Protein AF-A0A2E3NG26-F1 (afdb_monomer_lite)

Foldseek 3Di:
DDDDDDDDDPDDDDDDDDDDPPDDDDDCVVPPDDDDDDPVVQLVVLVVVDPDPVSSCVVSVCCPVVVVDDDDDPPPPPPDD

Secondary structure (DSSP, 8-state):
--PPPP---------------------GGG-TT-PPPPHHHHHHHHHTT-SSHHHHHHHHHHHHHTTSS-PPP---TT---

Structure (mmCIF, N/CA/C/O backbone):
data_AF-A0A2E3NG26-F1
#
_entry.id   AF-A0A2E3NG26-F1
#
loop_
_atom_site.group_PDB
_atom_site.id
_atom_site.type_symbol
_atom_site.label_atom_id
_atom_site.label_alt_id
_atom_site.label_comp_id
_atom_site.label_asym_id
_atom_site.label_entity_id
_atom_site.label_seq_id
_atom_site.pdbx_PDB_ins_code
_atom_site.Cartn_x
_atom_site.Cartn_y
_atom_site.Cartn_z
_atom_site.occupancy
_atom_site.B_iso_or_equiv
_atom_site.auth_seq_id
_atom_site.auth_comp_id
_atom_site.auth_asym_id
_atom_site.auth_atom_id
_atom_site.pdbx_PDB_model_num
ATOM 1 N N . MET A 1 1 ? -23.960 -59.922 -46.064 1.00 47.94 1 MET A N 1
ATOM 2 C CA . MET A 1 1 ? -24.884 -59.721 -44.931 1.00 47.94 1 MET A CA 1
ATOM 3 C C . MET A 1 1 ? -24.031 -59.452 -43.710 1.00 47.94 1 MET A C 1
ATOM 5 O O . MET A 1 1 ? -23.224 -60.303 -43.370 1.00 47.94 1 MET A O 1
ATOM 9 N N . MET A 1 2 ? -24.109 -58.244 -43.157 1.00 49.72 2 MET A N 1
ATOM 10 C CA . MET A 1 2 ? -23.466 -57.872 -41.896 1.00 49.72 2 MET A CA 1
ATOM 11 C C . MET A 1 2 ? -24.537 -57.151 -41.082 1.00 49.72 2 MET A C 1
ATOM 13 O O . MET A 1 2 ? -24.955 -56.053 -41.448 1.00 49.72 2 MET A O 1
ATOM 17 N N . ASP A 1 3 ? -25.041 -57.834 -40.062 1.00 44.22 3 ASP A N 1
ATOM 18 C CA . ASP A 1 3 ? -26.061 -57.345 -39.144 1.00 44.22 3 ASP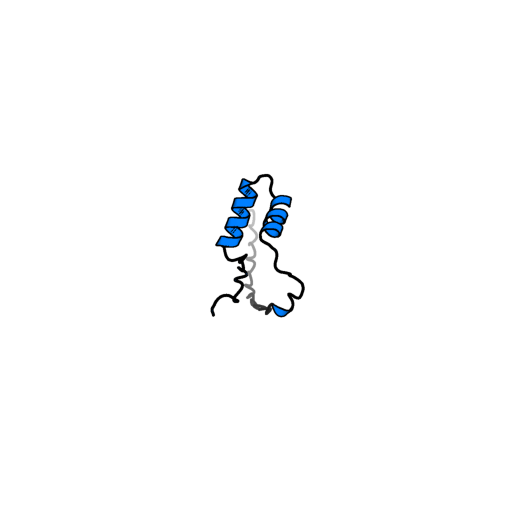 A CA 1
ATOM 19 C C . ASP A 1 3 ? -25.482 -56.236 -38.253 1.00 44.22 3 ASP A C 1
ATOM 21 O O . ASP A 1 3 ? -24.509 -56.441 -37.526 1.00 44.22 3 ASP A O 1
ATOM 25 N N . LEU A 1 4 ? -26.074 -55.040 -38.317 1.00 55.12 4 LEU A N 1
ATOM 26 C CA . LEU A 1 4 ? -25.802 -53.974 -37.356 1.00 55.12 4 LEU A CA 1
ATOM 27 C C . LEU A 1 4 ? -26.533 -54.289 -36.046 1.00 55.12 4 LEU A C 1
ATOM 29 O O . LEU A 1 4 ? -27.762 -54.337 -36.004 1.00 55.12 4 LEU A O 1
ATOM 33 N N . HIS A 1 5 ? -25.774 -54.467 -34.966 1.00 58.81 5 HIS A N 1
ATOM 34 C CA . HIS A 1 5 ? -26.322 -54.541 -33.614 1.00 58.81 5 HIS A CA 1
ATOM 35 C C . HIS A 1 5 ? -27.023 -53.219 -33.247 1.00 58.81 5 HIS A C 1
ATOM 37 O O . HIS A 1 5 ? -26.480 -52.146 -33.526 1.00 58.81 5 HIS A O 1
ATOM 43 N N . PRO A 1 6 ? -28.196 -53.251 -32.588 1.00 53.38 6 PRO A N 1
ATOM 44 C CA . PRO A 1 6 ? -28.849 -52.035 -32.128 1.00 53.38 6 PRO A CA 1
ATOM 45 C C . PRO A 1 6 ? -28.043 -51.415 -30.978 1.00 53.38 6 PRO A C 1
ATOM 47 O O . PRO A 1 6 ? -27.860 -52.028 -29.927 1.00 53.38 6 PRO A O 1
ATOM 50 N N . THR A 1 7 ? -27.557 -50.185 -31.171 1.00 59.16 7 THR A N 1
ATOM 51 C CA . THR A 1 7 ? -26.968 -49.364 -30.107 1.00 59.16 7 THR A CA 1
ATOM 52 C C . THR A 1 7 ? -28.027 -49.105 -29.038 1.00 59.16 7 THR A C 1
ATOM 54 O O . THR A 1 7 ? -28.949 -48.312 -29.229 1.00 59.16 7 THR A O 1
ATOM 57 N N . THR A 1 8 ? -27.903 -49.797 -27.906 1.00 61.06 8 THR A N 1
ATOM 58 C CA . THR A 1 8 ? -28.712 -49.576 -26.706 1.00 61.06 8 THR A CA 1
ATOM 59 C C . THR A 1 8 ? -28.582 -48.118 -26.271 1.00 61.06 8 THR A C 1
ATOM 61 O O . THR A 1 8 ? -27.504 -47.654 -25.901 1.00 61.06 8 THR A O 1
ATOM 64 N N . ARG A 1 9 ? -29.690 -47.377 -26.335 1.00 57.56 9 ARG A N 1
ATOM 65 C CA . ARG A 1 9 ? -29.779 -45.983 -25.897 1.00 57.56 9 ARG A CA 1
ATOM 66 C C . ARG A 1 9 ? -29.672 -45.956 -24.371 1.00 57.56 9 ARG A C 1
ATOM 68 O O . ARG A 1 9 ? -30.615 -46.344 -23.686 1.00 57.56 9 ARG A O 1
ATOM 75 N N . ALA A 1 10 ? -28.528 -45.531 -23.837 1.00 66.00 10 ALA A N 1
ATOM 76 C CA . ALA A 1 10 ? -28.388 -45.276 -22.409 1.00 66.00 10 ALA A CA 1
ATOM 77 C C . ALA A 1 10 ? -29.393 -44.183 -22.013 1.00 66.00 10 ALA A C 1
ATOM 79 O O . ALA A 1 10 ? -29.337 -43.058 -22.512 1.00 66.00 10 ALA A O 1
ATOM 80 N N . SER A 1 11 ? -30.362 -44.533 -21.167 1.00 63.47 11 SER A N 1
ATOM 81 C CA . SER A 1 11 ? -31.285 -43.563 -20.587 1.00 63.47 11 SER A CA 1
ATOM 82 C C . SER A 1 11 ? -30.504 -42.749 -19.563 1.00 63.47 11 SER A C 1
ATOM 84 O O . SER A 1 11 ? -30.202 -43.245 -18.482 1.00 63.47 11 SER A O 1
ATOM 86 N N . ALA A 1 12 ? -30.127 -41.523 -19.922 1.00 69.62 12 ALA A N 1
ATOM 87 C CA . ALA A 1 12 ? -29.512 -40.592 -18.989 1.00 69.62 12 ALA A CA 1
ATOM 88 C C . ALA A 1 12 ? -30.557 -40.187 -17.940 1.00 69.62 12 ALA A C 1
ATOM 90 O O . ALA A 1 12 ? -31.512 -39.470 -18.239 1.00 69.62 12 ALA A O 1
ATOM 91 N N . THR A 1 13 ? -30.408 -40.684 -16.718 1.00 68.62 13 THR A N 1
ATOM 92 C CA . THR A 1 13 ? -31.183 -40.227 -15.566 1.00 68.62 13 THR A CA 1
ATOM 93 C C . THR A 1 13 ? -30.633 -38.874 -15.124 1.00 68.62 13 THR A C 1
ATOM 95 O O . THR A 1 13 ? -29.476 -38.765 -14.723 1.00 68.62 13 THR A O 1
ATOM 98 N N . VAL A 1 14 ? -31.453 -37.826 -15.223 1.00 74.69 14 VAL A N 1
ATOM 99 C CA . VAL A 1 14 ? -31.121 -36.492 -14.708 1.00 74.69 14 VAL A CA 1
ATOM 100 C C . VAL A 1 14 ? -31.268 -36.532 -13.190 1.00 74.69 14 VAL A C 1
ATOM 102 O O . VAL A 1 14 ? -32.380 -36.662 -12.681 1.00 74.69 14 VAL A O 1
ATOM 105 N N . ILE A 1 15 ? -30.150 -36.460 -12.470 1.00 76.75 15 ILE A N 1
ATOM 106 C CA . ILE A 1 15 ? -30.144 -36.370 -11.007 1.00 76.75 15 ILE A CA 1
ATO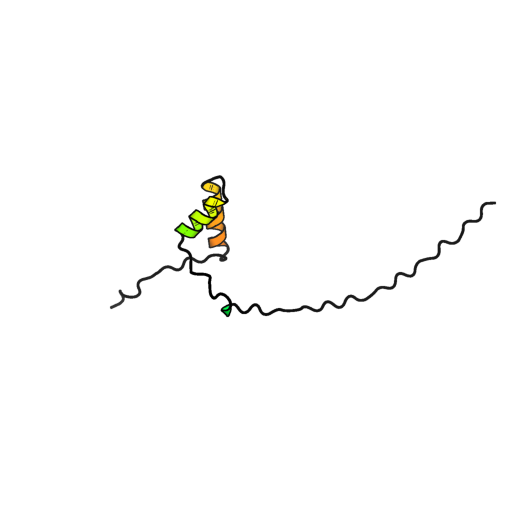M 107 C C . ILE A 1 15 ? -30.253 -34.883 -10.637 1.00 76.75 15 ILE A C 1
ATOM 109 O O . ILE A 1 15 ? -29.385 -34.108 -11.046 1.00 76.75 15 ILE A O 1
ATOM 113 N N . PRO A 1 16 ? -31.294 -34.451 -9.904 1.00 71.44 16 PRO A N 1
ATOM 114 C CA . PRO A 1 16 ? -31.385 -33.074 -9.438 1.00 71.44 16 PRO A CA 1
ATOM 115 C C . PRO A 1 16 ? -30.289 -32.804 -8.399 1.00 71.44 16 PRO A C 1
ATOM 117 O O . PRO A 1 16 ? -30.161 -33.528 -7.415 1.00 71.44 16 PRO A O 1
ATOM 120 N N . ILE A 1 17 ? -29.488 -31.765 -8.634 1.00 77.12 17 ILE A N 1
ATOM 121 C CA . ILE A 1 17 ? -28.470 -31.295 -7.690 1.00 77.12 17 ILE A CA 1
ATOM 122 C C . ILE A 1 17 ? -29.119 -30.232 -6.804 1.00 77.12 17 ILE A C 1
ATOM 124 O O . ILE A 1 17 ? -29.382 -29.111 -7.248 1.00 77.12 17 ILE A O 1
ATOM 128 N N . GLU A 1 18 ? -29.379 -30.583 -5.549 1.00 78.12 18 GLU A N 1
ATOM 129 C CA . GLU A 1 18 ? -29.790 -29.623 -4.528 1.00 78.12 18 GLU A CA 1
ATOM 130 C C . GLU A 1 18 ? -28.567 -28.818 -4.077 1.00 78.12 18 GLU A C 1
ATOM 132 O O . GLU A 1 18 ? -27.610 -29.358 -3.523 1.00 78.12 18 GLU A O 1
ATOM 137 N N . HIS A 1 19 ? -28.580 -27.512 -4.338 1.00 63.91 19 HIS A N 1
ATOM 138 C CA . HIS A 1 19 ? -27.521 -26.610 -3.901 1.00 63.91 19 HIS A CA 1
ATOM 139 C C . HIS A 1 19 ? -27.873 -26.087 -2.507 1.00 63.91 19 HIS A C 1
ATOM 141 O O . HIS A 1 19 ? -28.730 -25.216 -2.364 1.00 63.91 19 HIS A O 1
ATOM 147 N N . GLN A 1 20 ? -27.221 -26.614 -1.472 1.00 71.12 20 GLN A N 1
ATOM 148 C CA . GLN A 1 20 ? -27.286 -26.027 -0.135 1.00 71.12 20 GLN A CA 1
ATOM 149 C C . GLN A 1 20 ? -26.286 -24.870 -0.059 1.00 71.12 20 GLN A C 1
ATOM 151 O O . GLN A 1 20 ? -25.074 -25.074 -0.018 1.00 71.12 20 GLN A O 1
ATOM 156 N N . LEU A 1 21 ? -26.800 -23.640 -0.062 1.00 69.44 21 LEU A N 1
ATOM 157 C CA . LEU A 1 21 ? -26.024 -22.442 0.250 1.00 69.44 21 LEU A CA 1
ATOM 158 C C . LEU A 1 21 ? -25.687 -22.472 1.746 1.00 69.44 21 LEU A C 1
ATOM 160 O O . LEU A 1 21 ? -26.459 -22.004 2.579 1.00 69.44 21 LEU A O 1
ATOM 164 N N . ALA A 1 22 ? -24.545 -23.060 2.093 1.00 70.75 22 ALA A N 1
ATOM 165 C CA . ALA A 1 22 ? -23.999 -22.967 3.440 1.00 70.75 22 ALA A CA 1
ATOM 166 C C . ALA A 1 22 ? -23.443 -21.550 3.652 1.00 70.75 22 ALA A C 1
ATOM 168 O O . ALA A 1 22 ? -22.260 -21.289 3.427 1.00 70.75 22 ALA A O 1
ATOM 169 N N . VAL A 1 23 ? -24.316 -20.618 4.040 1.00 70.25 23 VAL A N 1
ATOM 170 C CA . VAL A 1 23 ? -23.921 -19.266 4.446 1.00 70.25 23 VAL A CA 1
ATOM 171 C C . VAL A 1 23 ? -23.233 -19.382 5.802 1.00 70.25 23 VAL A C 1
ATOM 173 O O . VAL A 1 23 ? -23.888 -19.558 6.823 1.00 70.25 23 VAL A O 1
ATOM 176 N N . HIS A 1 24 ? -21.904 -19.342 5.802 1.00 66.44 24 HIS A N 1
ATOM 177 C CA . HIS A 1 24 ? -21.136 -19.200 7.030 1.00 66.44 24 HIS A CA 1
ATOM 178 C C . HIS A 1 24 ? -21.038 -17.708 7.340 1.00 66.44 24 HIS A C 1
ATOM 180 O O . HIS A 1 24 ? -20.449 -16.953 6.566 1.00 66.44 24 HIS A O 1
ATOM 186 N N . GLU A 1 25 ? -21.639 -17.279 8.448 1.00 67.19 25 GLU A N 1
ATOM 187 C CA . GLU A 1 25 ? -21.404 -15.944 8.989 1.00 67.19 25 GLU A CA 1
ATOM 188 C C . GLU A 1 25 ? -19.953 -15.890 9.473 1.00 67.19 25 GLU A C 1
ATOM 190 O O . GLU A 1 25 ? -19.560 -16.602 10.396 1.00 67.19 25 GLU A O 1
ATOM 195 N N . ILE A 1 26 ? -19.126 -15.103 8.786 1.00 67.38 26 ILE A N 1
ATOM 196 C CA . ILE A 1 26 ? -17.764 -14.825 9.235 1.00 67.38 26 ILE A CA 1
ATOM 197 C C . ILE A 1 26 ? -17.908 -13.811 10.363 1.00 67.38 26 ILE A C 1
ATOM 199 O O . ILE A 1 26 ? -18.315 -12.680 10.110 1.00 67.38 26 ILE A O 1
ATOM 203 N N . ASP A 1 27 ? -17.613 -14.225 11.591 1.00 61.91 27 ASP A N 1
ATOM 204 C CA . ASP A 1 27 ? -17.595 -13.332 12.744 1.00 61.91 27 ASP A CA 1
ATOM 205 C C . ASP A 1 27 ? -16.343 -12.432 12.663 1.00 61.91 27 ASP A C 1
ATOM 207 O O . ASP A 1 27 ? -15.224 -12.925 12.840 1.00 61.91 27 ASP A O 1
ATOM 211 N N . PRO A 1 28 ? -16.477 -11.120 12.381 1.00 57.47 28 PRO A N 1
ATOM 212 C CA . PRO A 1 28 ? -15.331 -10.217 12.297 1.00 57.47 28 PRO A CA 1
ATOM 213 C C . PRO A 1 28 ? -14.711 -9.938 13.674 1.00 57.47 28 PRO A C 1
ATOM 215 O O . PRO A 1 28 ? -13.648 -9.332 13.748 1.00 57.47 28 PRO A O 1
ATOM 218 N N . SER A 1 29 ? -15.344 -10.366 14.775 1.00 57.00 29 SER A N 1
ATOM 219 C CA . SER A 1 29 ? -14.786 -10.208 16.123 1.00 57.00 29 SER A CA 1
ATOM 220 C C . SER A 1 29 ? -13.660 -11.198 16.442 1.00 57.00 29 SER A C 1
ATOM 222 O O . SER A 1 29 ? -12.933 -11.000 17.414 1.00 57.00 29 SER A O 1
ATOM 224 N N . MET A 1 30 ? -13.457 -12.219 15.596 1.00 51.78 30 MET A N 1
ATOM 225 C CA . MET A 1 30 ? -12.274 -13.087 15.632 1.00 51.78 30 MET A CA 1
ATOM 226 C C . MET A 1 30 ? -11.034 -12.461 14.975 1.00 51.78 30 MET A C 1
ATOM 228 O O . MET A 1 30 ? -10.000 -13.119 14.883 1.00 51.78 30 MET A O 1
ATOM 232 N N . ASP A 1 31 ? -11.093 -11.192 14.570 1.00 56.72 31 ASP A N 1
ATOM 233 C CA . ASP A 1 31 ? -9.937 -10.434 14.088 1.00 56.72 31 ASP A CA 1
ATOM 234 C C . ASP A 1 31 ? -9.104 -9.857 15.252 1.00 56.72 31 ASP A C 1
ATOM 236 O O . ASP A 1 31 ? -8.829 -8.664 15.355 1.00 56.72 31 ASP A O 1
ATOM 240 N N . ALA A 1 32 ? -8.741 -10.712 16.209 1.00 51.66 32 ALA A N 1
ATOM 241 C CA . ALA A 1 32 ? -8.030 -10.327 17.428 1.00 51.66 32 ALA A CA 1
ATOM 242 C C . ALA A 1 32 ? -6.511 -10.124 17.219 1.00 51.66 32 ALA A C 1
ATOM 244 O O . ALA A 1 32 ? -5.735 -10.312 18.156 1.00 51.66 32 ALA A O 1
ATOM 245 N N . GLY A 1 33 ? -6.066 -9.780 16.004 1.00 56.66 33 GLY A N 1
ATOM 246 C CA . GLY A 1 33 ? -4.635 -9.731 15.678 1.00 56.66 33 GLY A CA 1
ATOM 247 C C . GLY A 1 33 ? -4.208 -8.846 14.508 1.00 56.66 33 GLY A C 1
ATOM 248 O O . GLY A 1 33 ? -3.013 -8.804 14.226 1.00 56.66 33 GLY A O 1
ATOM 249 N N . LEU A 1 34 ? -5.117 -8.140 13.831 1.00 66.81 34 LEU A N 1
ATOM 250 C CA . LEU A 1 34 ? -4.735 -7.188 12.787 1.00 66.81 34 LEU A CA 1
ATOM 251 C C . LEU A 1 34 ? -4.595 -5.789 13.385 1.00 66.81 34 LEU A C 1
ATOM 253 O O . LEU A 1 34 ? -5.521 -4.976 13.372 1.00 66.81 34 LEU A O 1
ATOM 257 N N . GLU A 1 35 ? -3.412 -5.512 13.938 1.00 79.31 35 GLU A N 1
ATOM 258 C CA . GLU A 1 35 ? -3.048 -4.135 14.261 1.00 79.31 35 GLU A CA 1
ATOM 259 C C . GLU A 1 35 ? -3.076 -3.282 12.978 1.00 79.31 35 GLU A C 1
ATOM 261 O O . GLU A 1 35 ? -2.611 -3.729 11.923 1.00 79.31 35 GLU A O 1
ATOM 266 N N . PRO A 1 36 ? -3.650 -2.065 13.026 1.00 83.81 36 PRO A N 1
ATOM 267 C CA . PRO A 1 36 ? -3.633 -1.165 11.885 1.00 83.81 36 PRO A CA 1
ATOM 268 C C . PRO A 1 36 ? -2.196 -0.867 11.456 1.00 83.81 36 PRO A C 1
ATOM 270 O O . PRO A 1 36 ? -1.396 -0.399 12.261 1.00 83.81 36 PRO A O 1
ATOM 273 N N . LEU A 1 37 ? -1.899 -1.086 10.177 1.00 86.56 37 LEU A N 1
ATOM 274 C CA . LEU A 1 37 ? -0.612 -0.722 9.596 1.00 86.56 37 LEU A CA 1
ATOM 275 C C . LEU A 1 37 ? -0.554 0.778 9.308 1.00 86.56 37 LEU A C 1
ATOM 277 O O . LEU A 1 37 ? -1.528 1.397 8.859 1.00 86.56 37 LEU A O 1
ATOM 281 N N . THR A 1 38 ? 0.626 1.350 9.491 1.00 90.56 38 THR A N 1
ATOM 282 C CA . THR A 1 38 ? 0.965 2.650 8.927 1.00 90.56 38 THR A CA 1
ATOM 283 C C . THR A 1 38 ? 1.040 2.557 7.402 1.00 90.56 38 THR A C 1
ATOM 285 O O . THR A 1 38 ? 1.265 1.498 6.813 1.00 90.56 38 THR A O 1
ATOM 288 N N . LEU A 1 39 ? 0.887 3.701 6.730 1.00 91.75 39 LEU A N 1
ATOM 289 C CA . LEU A 1 39 ? 1.073 3.757 5.278 1.00 91.75 39 LEU A CA 1
ATOM 290 C C . LEU A 1 39 ? 2.487 3.315 4.866 1.00 91.75 39 LEU A C 1
ATOM 292 O O . LEU A 1 39 ? 2.638 2.730 3.801 1.00 91.75 39 LEU A O 1
ATOM 296 N N . MET A 1 40 ? 3.502 3.572 5.696 1.00 93.62 40 MET A N 1
ATOM 297 C CA . MET A 1 40 ? 4.875 3.162 5.399 1.00 93.62 40 MET A CA 1
ATOM 298 C C . MET A 1 40 ? 5.022 1.641 5.434 1.00 93.62 40 MET A C 1
ATOM 300 O O . MET A 1 40 ? 5.523 1.067 4.480 1.00 93.62 40 MET A O 1
ATOM 304 N N . GLU A 1 41 ? 4.492 0.981 6.464 1.00 93.50 41 GLU A N 1
ATOM 305 C CA . GLU A 1 41 ? 4.529 -0.485 6.562 1.00 93.50 41 GLU A CA 1
ATOM 306 C C . GLU A 1 41 ? 3.778 -1.158 5.407 1.00 93.50 41 GLU A C 1
ATOM 308 O O . GLU A 1 41 ? 4.206 -2.195 4.905 1.00 93.50 41 GLU A O 1
ATOM 313 N N . LEU A 1 42 ? 2.682 -0.551 4.937 1.00 93.00 42 LEU A N 1
ATOM 314 C CA . LEU A 1 42 ? 1.991 -1.019 3.737 1.00 93.00 42 LEU A CA 1
ATOM 315 C C . LEU A 1 42 ? 2.866 -0.886 2.481 1.00 93.00 42 LEU A C 1
ATOM 317 O O . LEU A 1 42 ? 2.888 -1.798 1.658 1.00 93.00 42 LEU A O 1
ATOM 321 N N . VAL A 1 43 ? 3.553 0.246 2.313 1.00 95.38 43 VAL A N 1
ATOM 322 C CA . VAL A 1 43 ? 4.460 0.478 1.178 1.00 95.38 43 VAL A CA 1
ATOM 323 C C . VAL A 1 43 ? 5.627 -0.506 1.217 1.00 95.38 43 VAL A C 1
ATOM 325 O O . VAL A 1 43 ? 5.920 -1.113 0.190 1.00 95.38 43 VAL A O 1
ATOM 328 N N . ASP A 1 44 ? 6.228 -0.717 2.387 1.00 95.75 44 ASP A N 1
ATOM 329 C CA . ASP A 1 44 ? 7.338 -1.653 2.578 1.00 95.75 44 ASP A CA 1
ATOM 330 C C . ASP A 1 44 ? 6.915 -3.089 2.238 1.00 95.75 44 ASP A C 1
ATOM 332 O O . ASP A 1 44 ? 7.566 -3.748 1.430 1.00 95.75 44 ASP A O 1
ATOM 336 N N . ALA A 1 45 ? 5.767 -3.546 2.753 1.00 93.75 45 ALA A N 1
ATOM 337 C CA . ALA A 1 45 ? 5.251 -4.889 2.481 1.00 93.75 45 ALA A CA 1
ATOM 338 C C . ALA A 1 45 ? 4.940 -5.122 0.991 1.00 93.75 45 ALA A C 1
ATOM 340 O O . ALA A 1 45 ? 5.167 -6.209 0.462 1.00 93.75 45 ALA A O 1
ATOM 341 N N . VAL A 1 46 ? 4.419 -4.108 0.292 1.00 95.00 46 VAL A N 1
ATOM 342 C CA . VAL A 1 46 ? 4.200 -4.189 -1.162 1.00 95.00 46 VAL A CA 1
ATOM 343 C C . VAL A 1 46 ? 5.533 -4.146 -1.916 1.00 95.00 46 VAL A C 1
ATOM 345 O O . VAL A 1 46 ? 5.682 -4.827 -2.932 1.00 95.00 46 VAL A O 1
ATOM 348 N N . GLY A 1 47 ? 6.508 -3.388 -1.414 1.00 97.31 47 GLY A N 1
ATOM 349 C CA . GLY A 1 47 ? 7.864 -3.310 -1.951 1.00 97.31 47 GLY A CA 1
ATOM 350 C C . GLY A 1 47 ? 8.618 -4.637 -1.914 1.00 97.31 47 GLY A C 1
ATOM 351 O O . GLY A 1 47 ? 9.342 -4.932 -2.856 1.00 97.31 47 GLY A O 1
ATOM 352 N N . GLU A 1 48 ? 8.403 -5.480 -0.899 1.00 96.56 48 GLU A N 1
ATOM 353 C CA . GLU A 1 48 ? 9.026 -6.815 -0.814 1.00 96.56 48 GLU A CA 1
ATOM 354 C C . GLU A 1 48 ? 8.646 -7.751 -1.972 1.00 96.56 48 GLU A C 1
ATOM 356 O O . GLU A 1 48 ? 9.389 -8.681 -2.290 1.00 96.56 48 GLU A O 1
ATOM 361 N N . VAL A 1 49 ? 7.483 -7.524 -2.591 1.00 94.50 49 VAL A N 1
ATOM 362 C CA . VAL A 1 49 ? 6.921 -8.385 -3.644 1.00 94.50 49 VAL A CA 1
ATOM 363 C C . VAL A 1 49 ? 6.845 -7.704 -5.013 1.00 94.50 49 VAL A C 1
ATOM 365 O O . VAL A 1 49 ? 6.324 -8.305 -5.952 1.00 94.50 49 VAL A O 1
ATOM 368 N N . SER A 1 50 ? 7.334 -6.468 -5.127 1.00 96.19 50 SER A N 1
ATOM 369 C CA . SER A 1 50 ? 7.312 -5.675 -6.362 1.00 96.19 50 SER A CA 1
ATOM 370 C C . SER A 1 50 ? 8.731 -5.463 -6.884 1.00 96.19 50 SER A C 1
ATOM 372 O O . SER A 1 50 ? 9.665 -5.300 -6.103 1.00 96.19 50 SER A O 1
ATOM 374 N N . ASP A 1 51 ? 8.896 -5.415 -8.206 1.00 95.44 51 ASP A N 1
ATOM 375 C CA . ASP A 1 51 ? 10.213 -5.252 -8.832 1.00 95.44 51 ASP A CA 1
ATOM 376 C C . ASP A 1 51 ? 10.580 -3.769 -9.024 1.00 95.44 51 ASP A C 1
ATOM 378 O O . ASP A 1 51 ? 11.759 -3.414 -9.117 1.00 95.44 51 ASP A O 1
ATOM 382 N N . THR A 1 52 ? 9.576 -2.884 -9.092 1.00 97.62 52 THR A N 1
ATOM 383 C CA . THR A 1 52 ? 9.762 -1.447 -9.354 1.00 97.62 52 THR A CA 1
ATOM 384 C C .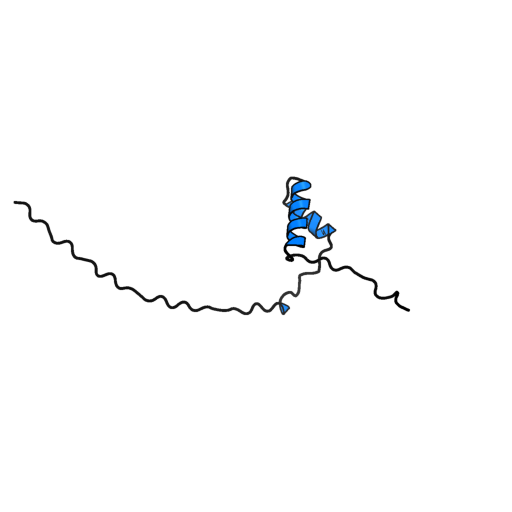 THR A 1 52 ? 8.945 -0.543 -8.428 1.00 97.62 52 THR A C 1
ATOM 386 O O . THR A 1 52 ? 7.871 -0.902 -7.949 1.00 97.62 52 THR A O 1
ATOM 389 N N . GLU A 1 53 ? 9.415 0.693 -8.234 1.00 96.31 53 GLU A N 1
ATOM 390 C CA . GLU A 1 53 ? 8.688 1.724 -7.473 1.00 96.31 53 GLU A CA 1
ATOM 391 C C . GLU A 1 53 ? 7.317 2.055 -8.095 1.00 96.31 53 GLU A C 1
ATOM 393 O O . GLU A 1 53 ? 6.343 2.303 -7.383 1.00 96.31 53 GLU A O 1
ATOM 398 N N . GLU A 1 54 ? 7.215 2.013 -9.428 1.00 97.88 54 GLU A N 1
ATOM 399 C CA . GLU A 1 54 ? 5.963 2.270 -10.145 1.00 97.88 54 GLU A CA 1
ATOM 400 C C . GLU A 1 54 ? 4.896 1.210 -9.825 1.00 97.88 54 GLU A C 1
ATOM 402 O O . GLU A 1 54 ? 3.732 1.553 -9.598 1.00 97.88 54 GLU A O 1
ATOM 407 N N . GLU A 1 55 ? 5.288 -0.063 -9.727 1.00 97.31 55 GLU A N 1
ATOM 408 C CA . GLU A 1 55 ? 4.394 -1.160 -9.335 1.00 97.31 55 GLU A CA 1
ATOM 409 C C . GLU A 1 55 ? 3.909 -1.021 -7.892 1.00 97.31 55 GLU A C 1
ATOM 411 O O . GLU A 1 55 ? 2.716 -1.215 -7.625 1.00 97.31 55 GLU A O 1
ATOM 416 N N . VAL A 1 56 ? 4.797 -0.620 -6.976 1.00 97.38 56 VAL A N 1
ATOM 417 C CA . VAL A 1 56 ? 4.432 -0.351 -5.577 1.00 97.38 56 VAL A CA 1
ATOM 418 C C . VAL A 1 56 ? 3.390 0.759 -5.514 1.00 97.38 56 VAL A C 1
ATOM 420 O O . VAL A 1 56 ? 2.320 0.584 -4.922 1.00 97.38 56 VAL A O 1
ATOM 423 N N . LEU A 1 57 ? 3.652 1.886 -6.184 1.00 97.06 57 LEU A N 1
ATOM 424 C CA . LEU A 1 57 ? 2.745 3.030 -6.196 1.00 97.06 57 LEU A CA 1
ATOM 425 C C . LEU A 1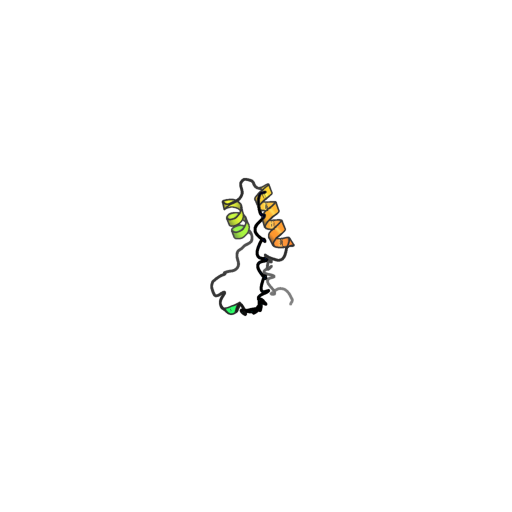 57 ? 1.386 2.665 -6.805 1.00 97.06 57 LEU A C 1
ATOM 427 O O . LEU A 1 57 ? 0.344 3.010 -6.238 1.00 97.06 57 LEU A O 1
ATOM 431 N N . ALA A 1 58 ? 1.382 1.963 -7.942 1.00 97.00 58 ALA A N 1
ATOM 432 C CA . ALA A 1 58 ? 0.160 1.530 -8.614 1.00 97.00 58 ALA A CA 1
ATOM 433 C C . ALA A 1 58 ? -0.675 0.604 -7.719 1.00 97.00 58 ALA A C 1
ATOM 435 O O . ALA A 1 58 ? -1.893 0.781 -7.602 1.00 97.00 58 ALA A O 1
ATOM 436 N N . THR A 1 59 ? -0.018 -0.333 -7.036 1.00 96.56 59 THR A N 1
ATOM 437 C CA . THR A 1 59 ? -0.658 -1.314 -6.156 1.00 96.56 59 THR A CA 1
ATOM 438 C C . THR A 1 59 ? -1.241 -0.661 -4.908 1.00 96.56 59 THR A C 1
ATOM 440 O O . THR A 1 59 ? -2.432 -0.829 -4.632 1.00 96.56 59 THR A O 1
ATOM 443 N N . VAL A 1 60 ? -0.458 0.154 -4.193 1.00 95.12 60 VAL A N 1
ATOM 444 C CA . VAL A 1 60 ? -0.932 0.885 -3.004 1.00 95.12 60 VAL A CA 1
ATOM 445 C C . VAL A 1 60 ? -2.076 1.831 -3.381 1.00 95.12 60 VAL A C 1
ATOM 447 O O . VAL A 1 60 ? -3.120 1.848 -2.724 1.00 95.12 60 VAL A O 1
ATOM 450 N N . THR A 1 61 ? -1.949 2.551 -4.500 1.00 95.12 61 THR A N 1
ATOM 451 C CA . THR A 1 61 ? -3.013 3.431 -5.010 1.00 95.12 61 THR A CA 1
ATOM 452 C C . THR A 1 61 ? -4.287 2.647 -5.320 1.00 95.12 61 THR A C 1
ATOM 454 O O . THR A 1 61 ? -5.386 3.091 -4.977 1.00 95.12 61 THR A O 1
ATOM 457 N N . TYR A 1 62 ? -4.172 1.475 -5.947 1.00 95.88 62 TYR A N 1
ATOM 458 C CA . TYR A 1 62 ? -5.316 0.608 -6.222 1.00 95.88 62 TYR A CA 1
ATOM 459 C C . TYR A 1 62 ? -5.979 0.099 -4.933 1.00 95.88 62 TYR A C 1
ATOM 461 O O . TYR A 1 62 ? -7.207 0.134 -4.819 1.00 95.88 62 TYR A O 1
ATOM 469 N N . MET A 1 63 ? -5.200 -0.327 -3.937 1.00 93.50 63 MET A N 1
ATOM 470 C CA . MET A 1 63 ? -5.723 -0.798 -2.647 1.00 93.50 63 MET A CA 1
ATOM 471 C C . MET A 1 63 ? -6.515 0.289 -1.911 1.00 93.50 63 MET A C 1
ATOM 473 O O . MET A 1 63 ? -7.605 0.015 -1.404 1.00 93.50 63 MET A O 1
ATOM 477 N N . LEU A 1 64 ? -6.023 1.530 -1.938 1.00 93.00 64 LEU A N 1
ATOM 478 C CA . LEU A 1 64 ? -6.713 2.684 -1.361 1.00 93.00 64 LEU A CA 1
ATOM 479 C C . LEU A 1 64 ? -7.982 3.046 -2.143 1.00 93.00 64 LEU A C 1
ATOM 481 O O . LEU A 1 64 ? -9.055 3.212 -1.567 1.00 93.00 64 LEU A O 1
ATOM 485 N N . ARG A 1 65 ? -7.895 3.125 -3.476 1.00 93.50 65 ARG A N 1
ATOM 486 C CA . ARG A 1 65 ? -9.037 3.500 -4.330 1.00 93.50 65 ARG A CA 1
ATOM 487 C C . ARG A 1 65 ? -10.134 2.442 -4.374 1.00 93.50 65 ARG A C 1
ATOM 489 O O . ARG A 1 65 ? -11.292 2.786 -4.588 1.00 93.50 65 ARG A O 1
ATOM 496 N N . SER A 1 66 ? -9.779 1.173 -4.194 1.00 93.38 66 SER A N 1
ATOM 497 C CA . SER A 1 66 ? -10.741 0.069 -4.132 1.00 93.38 66 SER A CA 1
ATOM 498 C C .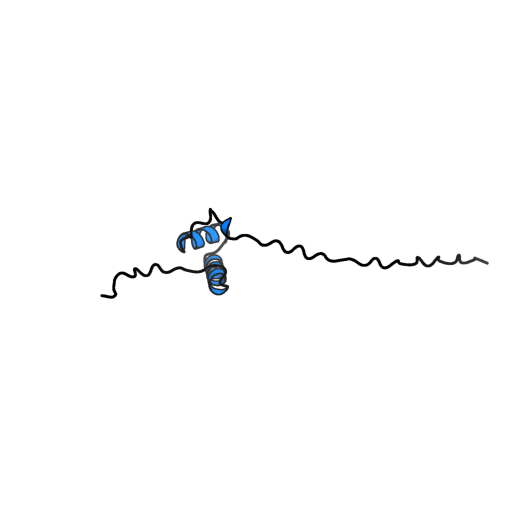 SER A 1 66 ? -11.478 -0.012 -2.793 1.00 93.38 66 SER A C 1
ATOM 500 O O . SER A 1 66 ? -12.420 -0.792 -2.678 1.00 93.38 66 SER A O 1
ATOM 502 N N . GLY A 1 67 ? -11.065 0.767 -1.784 1.00 87.31 67 GLY A N 1
ATOM 503 C CA . GLY A 1 67 ? -11.653 0.752 -0.442 1.00 87.31 67 GLY A CA 1
ATOM 504 C C . GLY A 1 67 ? -11.287 -0.482 0.388 1.00 87.31 67 GLY A C 1
ATOM 505 O O . GLY A 1 67 ? -11.789 -0.626 1.502 1.00 87.31 67 GLY A O 1
ATOM 506 N N . ARG A 1 68 ? -10.411 -1.355 -0.134 1.00 83.69 68 ARG A N 1
ATOM 507 C CA . ARG A 1 68 ? -9.871 -2.518 0.591 1.00 83.69 68 ARG A CA 1
ATOM 508 C C . ARG A 1 68 ? -8.972 -2.087 1.745 1.00 83.69 68 ARG A C 1
ATOM 510 O O . ARG A 1 68 ? -8.945 -2.753 2.771 1.00 83.69 68 ARG A O 1
ATOM 517 N N . VAL A 1 69 ? -8.267 -0.971 1.566 1.00 87.56 69 VAL A N 1
ATOM 518 C CA . VAL A 1 69 ? -7.465 -0.314 2.600 1.00 87.56 69 VAL A CA 1
ATOM 519 C C . VAL A 1 69 ? -8.008 1.094 2.812 1.00 87.56 69 VAL A C 1
ATOM 521 O O . VAL A 1 69 ? -8.312 1.801 1.851 1.00 87.56 69 VAL A O 1
ATOM 524 N N . GLN A 1 70 ? -8.125 1.507 4.072 1.00 87.75 70 GLN A N 1
ATOM 525 C CA . GLN A 1 70 ? -8.584 2.841 4.450 1.00 87.75 70 GLN A CA 1
ATOM 526 C C . GLN A 1 70 ? -7.518 3.532 5.291 1.00 87.75 70 GLN A C 1
ATOM 528 O O . GLN A 1 70 ? -7.063 2.989 6.295 1.00 87.75 70 GLN A O 1
ATOM 533 N N . LEU A 1 71 ? -7.159 4.754 4.903 1.00 86.75 71 LEU A N 1
ATOM 534 C CA . LEU A 1 71 ? -6.303 5.603 5.722 1.00 86.75 71 LEU A CA 1
ATOM 535 C C . LEU A 1 71 ? -7.153 6.236 6.819 1.00 86.75 71 LEU A C 1
ATOM 537 O O . LEU A 1 71 ? -8.076 7.002 6.537 1.00 86.75 71 LEU A O 1
ATOM 541 N N . LYS A 1 72 ? -6.832 5.931 8.074 1.00 84.00 72 LYS A N 1
ATOM 542 C CA . LYS A 1 72 ? -7.367 6.666 9.219 1.00 84.00 72 LYS A CA 1
ATOM 543 C C . LYS A 1 72 ? -6.430 7.831 9.502 1.00 84.00 72 LYS A C 1
ATOM 545 O O . LYS A 1 72 ? -5.255 7.633 9.786 1.00 84.00 72 LYS A O 1
ATOM 550 N N . SER A 1 73 ? -6.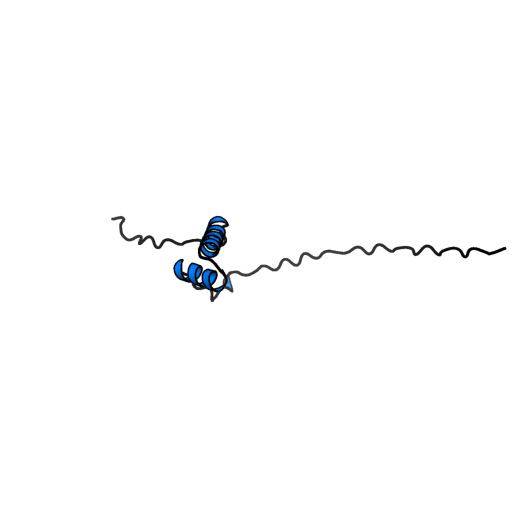948 9.050 9.388 1.00 75.50 73 SER A N 1
ATOM 551 C CA . SER A 1 73 ? -6.227 10.229 9.854 1.00 75.50 73 SER A CA 1
ATOM 552 C C . SER A 1 73 ? -6.413 10.340 11.360 1.00 75.50 73 SER A C 1
ATOM 554 O O . SER A 1 73 ? -7.543 10.380 11.848 1.00 75.50 73 SER A O 1
ATOM 556 N N . GLU A 1 74 ? -5.311 10.420 12.096 1.00 69.62 74 GLU A N 1
ATOM 557 C CA . GLU A 1 74 ? -5.333 10.851 13.487 1.00 69.62 74 GLU A CA 1
ATOM 558 C C . GLU A 1 74 ? -5.545 12.369 13.519 1.00 69.62 74 GLU A C 1
ATOM 560 O O . GLU A 1 74 ? -4.624 13.163 13.712 1.00 69.62 74 GLU A O 1
ATOM 565 N N . THR A 1 75 ? -6.777 12.819 13.284 1.00 59.25 75 THR A N 1
ATOM 566 C CA . THR A 1 75 ? -7.139 14.182 13.664 1.00 59.25 75 THR A CA 1
ATOM 567 C C . THR A 1 75 ? -7.085 14.241 15.184 1.00 59.25 75 THR A C 1
ATOM 569 O O . THR A 1 75 ? -7.984 13.730 15.852 1.00 59.25 75 THR A O 1
ATOM 572 N N . ASN A 1 76 ? -6.032 14.850 15.733 1.00 54.97 76 ASN A N 1
ATOM 573 C CA . ASN A 1 76 ? -5.995 15.274 17.128 1.00 54.97 76 ASN A CA 1
ATOM 574 C C . ASN A 1 76 ? -7.194 16.205 17.370 1.00 54.97 76 ASN A C 1
ATOM 576 O O . ASN A 1 76 ? -7.123 17.409 17.123 1.00 54.97 76 ASN A O 1
ATOM 580 N N . ALA A 1 77 ? -8.313 15.644 17.829 1.00 52.75 77 ALA A N 1
ATOM 581 C CA . ALA A 1 77 ? -9.562 16.338 18.132 1.00 52.75 77 ALA A CA 1
ATOM 582 C C . ALA A 1 77 ? -9.456 17.180 19.424 1.00 52.75 77 ALA A C 1
ATOM 584 O O . ALA A 1 77 ? -10.349 17.161 20.264 1.00 52.75 77 ALA A O 1
ATOM 585 N N . ALA A 1 78 ? -8.342 17.895 19.605 1.00 55.09 78 ALA A N 1
ATOM 586 C CA . ALA A 1 78 ? -8.030 18.686 20.796 1.00 55.09 78 ALA A CA 1
ATOM 587 C C . ALA A 1 78 ? -7.928 20.199 20.525 1.00 55.09 78 ALA A C 1
ATOM 589 O O . ALA A 1 78 ? -7.550 20.952 21.415 1.00 55.09 78 ALA A O 1
ATOM 590 N N . LEU A 1 79 ? -8.270 20.668 19.320 1.00 54.16 79 LEU A N 1
ATOM 591 C CA . LEU A 1 79 ? -8.268 22.097 18.978 1.00 54.16 79 LEU A CA 1
ATOM 592 C C . LEU A 1 79 ? -9.622 22.531 18.400 1.00 54.16 79 LEU A C 1
ATOM 594 O O . LEU A 1 79 ? -9.717 23.038 17.287 1.00 54.16 79 LEU A O 1
ATOM 598 N N . CYS A 1 80 ? -10.687 22.315 19.166 1.00 51.00 80 CYS A N 1
ATOM 599 C CA . CYS A 1 80 ? -11.909 23.114 19.075 1.00 51.00 80 CYS A CA 1
ATOM 600 C C . CYS A 1 80 ? -12.259 23.553 20.499 1.00 51.00 80 CYS A C 1
ATOM 602 O O . CYS A 1 80 ? -12.909 22.816 21.238 1.00 51.00 80 CYS A O 1
ATOM 604 N N . GLY A 1 81 ? -11.747 24.722 20.881 1.00 43.09 81 GLY A N 1
ATOM 605 C CA . GLY A 1 81 ? -12.100 25.475 22.082 1.00 43.09 81 GLY A CA 1
ATOM 606 C C . GLY A 1 81 ? -12.262 26.936 21.709 1.00 43.09 81 GLY A C 1
ATOM 607 O O . GLY A 1 81 ? -11.439 27.403 20.888 1.00 43.09 81 GLY A O 1
#

Radius of gyration: 29.15 Å; chains: 1; bounding box: 42×85×67 Å

pLDDT: mean 76.3, std 17.16, range [43.09, 97.88]

Sequence (81 aa):
MMDLHPTTRASATVIPIEHQLAVHEIDPSMDAGLEPLTLMELVDAVGEVSDTEEEVLATVTYMLRSGRVQLKSETNAALCG